Protein AF-A0A518I197-F1 (afdb_monomer_lite)

Structure (mmCIF, N/CA/C/O backbone):
data_AF-A0A518I197-F1
#
_entry.id   AF-A0A518I197-F1
#
loop_
_atom_site.group_PDB
_atom_site.id
_atom_site.type_symbol
_atom_site.label_atom_id
_atom_site.label_alt_id
_atom_site.label_comp_id
_atom_site.label_asym_id
_atom_site.label_entity_id
_atom_site.label_seq_id
_atom_site.pdbx_PDB_ins_code
_atom_site.Cartn_x
_atom_site.Cartn_y
_atom_site.Cartn_z
_atom_site.occupancy
_atom_site.B_iso_or_equiv
_atom_site.auth_seq_id
_atom_site.auth_comp_id
_atom_site.auth_asym_id
_atom_site.auth_atom_id
_atom_site.pdbx_PDB_model_num
ATOM 1 N N . MET A 1 1 ? 0.030 8.960 7.193 1.00 63.09 1 MET A N 1
ATOM 2 C CA . MET A 1 1 ? -0.215 8.408 5.846 1.00 63.09 1 MET A CA 1
ATOM 3 C C . MET A 1 1 ? -1.697 8.226 5.617 1.00 63.09 1 MET A C 1
ATOM 5 O O . MET A 1 1 ? -2.327 7.443 6.322 1.00 63.09 1 MET A O 1
ATOM 9 N N . GLY A 1 2 ? -2.211 8.937 4.614 1.00 80.06 2 GLY A N 1
ATOM 10 C CA . GLY A 1 2 ? -3.612 8.916 4.204 1.00 80.06 2 GLY A CA 1
ATOM 11 C C . GLY A 1 2 ? -3.970 7.773 3.248 1.00 80.06 2 GLY A C 1
ATOM 12 O O . GLY A 1 2 ? -5.101 7.708 2.802 1.00 80.06 2 GLY A O 1
ATOM 13 N N . PHE A 1 3 ? -3.057 6.848 2.930 1.00 87.69 3 PHE A N 1
ATOM 14 C CA . PHE A 1 3 ? -3.270 5.746 1.973 1.00 87.69 3 PHE A CA 1
ATOM 15 C C . PHE A 1 3 ? -2.489 4.475 2.383 1.00 87.69 3 PHE A C 1
ATOM 17 O O . PHE A 1 3 ? -1.607 4.552 3.248 1.00 87.69 3 PHE A O 1
ATOM 24 N N . PRO A 1 4 ? -2.797 3.283 1.821 1.00 87.69 4 PRO A N 1
ATOM 25 C CA . PRO A 1 4 ? -2.080 2.043 2.138 1.00 87.69 4 PRO A CA 1
ATOM 26 C C . PRO A 1 4 ? -0.617 2.079 1.670 1.00 87.69 4 PRO A C 1
ATOM 28 O O . PRO A 1 4 ? -0.325 2.179 0.481 1.00 87.69 4 PRO A O 1
ATOM 31 N N . ALA A 1 5 ? 0.316 1.938 2.611 1.00 89.12 5 ALA A N 1
ATOM 32 C CA . ALA A 1 5 ? 1.747 2.050 2.344 1.00 89.12 5 ALA A CA 1
ATOM 33 C C . ALA A 1 5 ? 2.385 0.705 1.969 1.00 89.12 5 ALA A C 1
ATOM 35 O O . ALA A 1 5 ? 2.688 -0.119 2.835 1.00 89.12 5 ALA A O 1
ATOM 36 N N . PHE A 1 6 ? 2.590 0.484 0.673 1.00 93.81 6 PHE A N 1
ATOM 37 C CA . PHE A 1 6 ? 3.362 -0.647 0.156 1.00 93.81 6 PHE A CA 1
ATOM 38 C C . PHE A 1 6 ? 4.864 -0.339 0.196 1.00 93.81 6 PHE A C 1
ATOM 40 O O . PHE A 1 6 ? 5.279 0.803 0.025 1.00 93.81 6 PHE A O 1
ATOM 47 N N . ASN A 1 7 ? 5.698 -1.366 0.362 1.00 95.00 7 ASN A N 1
ATOM 48 C CA . ASN A 1 7 ? 7.162 -1.260 0.299 1.00 95.00 7 ASN A CA 1
ATOM 49 C C . ASN A 1 7 ? 7.683 -1.163 -1.154 1.00 95.00 7 ASN A C 1
ATOM 51 O O . ASN A 1 7 ? 8.653 -1.826 -1.519 1.00 95.00 7 ASN A O 1
ATOM 55 N N . LEU A 1 8 ? 7.001 -0.377 -1.991 1.00 95.81 8 LEU A N 1
ATOM 56 C CA . LEU A 1 8 ? 7.266 -0.146 -3.413 1.00 95.81 8 LEU A CA 1
ATOM 57 C C . LEU A 1 8 ? 6.937 1.317 -3.735 1.00 95.81 8 LEU A C 1
ATOM 59 O O . LEU A 1 8 ? 6.001 1.885 -3.172 1.00 95.81 8 LEU A O 1
ATOM 63 N N . THR A 1 9 ? 7.691 1.933 -4.641 1.00 94.75 9 THR A N 1
ATOM 64 C CA . THR A 1 9 ? 7.414 3.307 -5.086 1.00 94.75 9 THR A CA 1
ATOM 65 C C . THR A 1 9 ? 6.195 3.356 -6.007 1.00 94.75 9 THR A C 1
ATOM 67 O O . THR A 1 9 ? 5.844 2.358 -6.635 1.00 94.75 9 THR A O 1
ATOM 70 N N . VAL A 1 10 ? 5.583 4.537 -6.161 1.00 94.06 10 VAL A N 1
ATOM 71 C CA . VAL A 1 10 ? 4.470 4.732 -7.111 1.00 94.06 10 VAL A CA 1
ATOM 72 C C . VAL A 1 10 ? 4.847 4.305 -8.537 1.00 94.06 10 VAL A C 1
ATOM 74 O O . VAL A 1 10 ? 4.058 3.651 -9.207 1.00 94.06 10 VAL A O 1
ATOM 77 N N . HIS A 1 11 ? 6.086 4.569 -8.969 1.00 95.62 11 HIS A N 1
ATOM 78 C CA . HIS A 1 11 ? 6.581 4.151 -10.284 1.00 95.62 11 HIS A CA 1
ATOM 79 C C . HIS A 1 11 ? 6.685 2.628 -10.417 1.00 95.62 11 HIS A C 1
ATOM 81 O O . HIS A 1 11 ? 6.287 2.079 -11.438 1.00 95.62 11 HIS A O 1
ATOM 87 N N . GLN A 1 12 ? 7.171 1.937 -9.381 1.00 96.81 12 GLN A N 1
ATOM 88 C CA . GLN A 1 12 ? 7.220 0.472 -9.373 1.00 96.81 12 GLN A CA 1
ATOM 89 C C . GLN A 1 12 ? 5.811 -0.133 -9.391 1.00 96.81 12 GLN A C 1
ATOM 91 O O . GLN A 1 12 ? 5.558 -1.102 -10.096 1.00 96.81 12 GLN A O 1
ATOM 96 N N . LEU A 1 13 ? 4.877 0.438 -8.630 1.00 96.50 13 LEU A N 1
ATOM 97 C CA . LEU A 1 13 ? 3.496 -0.041 -8.582 1.00 96.50 13 LEU A CA 1
ATOM 98 C C . LEU A 1 13 ? 2.737 0.194 -9.897 1.00 96.50 13 LEU A C 1
ATOM 100 O O . LEU A 1 13 ? 1.891 -0.629 -10.256 1.00 96.50 13 LEU A O 1
ATOM 104 N N . ALA A 1 14 ? 3.044 1.289 -10.599 1.00 96.56 14 ALA A N 1
ATOM 105 C CA . ALA A 1 14 ? 2.460 1.631 -11.893 1.00 96.56 14 ALA A CA 1
ATOM 106 C C . ALA A 1 14 ? 2.985 0.746 -13.038 1.00 96.56 14 ALA A C 1
ATOM 108 O O . ALA A 1 14 ? 2.230 0.443 -13.959 1.00 96.56 14 ALA A O 1
ATOM 109 N N . ASP A 1 15 ? 4.241 0.294 -12.967 1.00 96.75 15 ASP A N 1
ATOM 110 C CA . ASP A 1 15 ? 4.847 -0.607 -13.952 1.00 96.75 15 ASP A CA 1
ATOM 111 C C . ASP A 1 15 ? 5.551 -1.790 -13.274 1.00 96.75 15 ASP A C 1
ATOM 113 O O . ASP A 1 15 ? 6.775 -1.861 -13.139 1.00 96.75 15 ASP A O 1
ATOM 117 N N . VAL A 1 16 ? 4.742 -2.761 -12.848 1.00 95.75 16 VAL A N 1
ATOM 118 C CA . VAL A 1 16 ? 5.243 -3.961 -12.166 1.00 95.75 16 VAL A CA 1
ATOM 119 C C . VAL A 1 16 ? 6.079 -4.871 -13.066 1.00 95.75 16 VAL A C 1
ATOM 121 O O . VAL A 1 16 ? 6.821 -5.707 -12.556 1.00 95.75 16 VAL A O 1
ATOM 124 N N . GLN A 1 17 ? 5.953 -4.742 -14.390 1.00 94.88 17 GLN A N 1
ATOM 125 C CA . GLN A 1 17 ? 6.676 -5.578 -15.350 1.00 94.88 17 GLN A CA 1
ATOM 126 C C . GLN A 1 17 ? 8.134 -5.134 -15.493 1.00 94.88 17 GLN A C 1
ATOM 128 O O . GLN A 1 17 ? 8.999 -5.968 -15.750 1.00 94.88 17 GLN A O 1
ATOM 133 N N . ALA A 1 18 ? 8.414 -3.848 -15.271 1.00 95.94 18 ALA A N 1
ATOM 134 C CA . ALA A 1 18 ? 9.765 -3.297 -15.270 1.00 95.94 18 ALA A CA 1
ATOM 135 C C . ALA A 1 18 ? 10.556 -3.576 -13.976 1.00 95.94 18 ALA A C 1
ATOM 137 O O . ALA A 1 18 ? 11.737 -3.232 -13.887 1.00 95.94 18 ALA A O 1
ATOM 138 N N . ILE A 1 19 ? 9.937 -4.183 -12.958 1.00 96.38 19 ILE A N 1
ATOM 139 C CA . ILE A 1 19 ? 10.603 -4.451 -11.682 1.00 96.38 19 ILE A CA 1
ATOM 140 C C . ILE A 1 19 ? 11.579 -5.627 -11.815 1.00 96.38 19 ILE A C 1
ATOM 142 O O . ILE A 1 19 ? 11.180 -6.760 -12.088 1.00 96.38 19 ILE A O 1
ATOM 146 N N . ASP A 1 20 ? 12.846 -5.397 -11.463 1.00 96.94 20 ASP A N 1
ATOM 147 C CA . ASP A 1 20 ? 13.773 -6.483 -11.138 1.00 96.94 20 ASP A CA 1
ATOM 148 C C . ASP A 1 20 ? 13.419 -7.092 -9.771 1.00 96.94 20 ASP A C 1
ATOM 150 O O . ASP A 1 20 ? 13.858 -6.629 -8.714 1.00 96.94 20 ASP A O 1
ATOM 154 N N . VAL A 1 21 ? 12.611 -8.153 -9.791 1.00 95.69 21 VAL A N 1
ATOM 155 C CA . VAL A 1 21 ? 12.135 -8.846 -8.584 1.00 95.69 21 VAL A CA 1
ATOM 156 C C . VAL A 1 21 ? 13.285 -9.425 -7.752 1.00 95.69 21 VAL A C 1
ATOM 158 O O . VAL A 1 21 ? 13.147 -9.538 -6.533 1.00 95.69 21 VAL A O 1
ATOM 161 N N . ALA A 1 22 ? 14.421 -9.775 -8.366 1.00 95.75 22 ALA A N 1
ATOM 162 C CA . ALA A 1 22 ? 15.562 -10.336 -7.643 1.00 95.75 22 ALA A C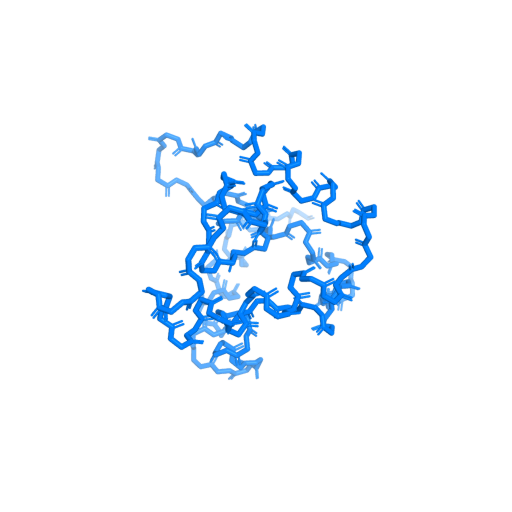A 1
ATOM 163 C C . ALA A 1 22 ? 16.251 -9.292 -6.752 1.00 95.75 22 ALA A C 1
ATOM 165 O O . ALA A 1 22 ? 16.789 -9.645 -5.702 1.00 95.75 22 ALA A O 1
ATOM 166 N N . SER A 1 23 ? 16.176 -8.013 -7.130 1.00 96.06 23 SER A N 1
ATOM 167 C CA . SER A 1 23 ? 16.707 -6.894 -6.342 1.00 96.06 23 SER A CA 1
ATOM 168 C C . SER A 1 23 ? 15.846 -6.528 -5.126 1.00 96.06 23 SER A C 1
ATOM 170 O O . SER A 1 23 ? 16.307 -5.838 -4.214 1.00 96.06 23 SER A O 1
ATOM 172 N N . LEU A 1 24 ? 14.589 -6.983 -5.084 1.00 97.06 24 LEU A N 1
ATOM 173 C CA . LEU A 1 24 ? 13.647 -6.591 -4.044 1.00 97.06 24 LEU A CA 1
ATOM 174 C C . LEU A 1 24 ? 13.924 -7.285 -2.701 1.00 97.06 24 LEU A C 1
ATOM 176 O O . LEU A 1 24 ? 14.117 -8.505 -2.602 1.00 97.06 24 LEU A O 1
ATOM 180 N N . SER A 1 25 ? 13.788 -6.513 -1.620 1.00 97.31 25 SER A N 1
ATOM 181 C CA . SER A 1 25 ? 13.739 -7.054 -0.260 1.00 97.31 25 SER A CA 1
ATOM 182 C C . SER A 1 25 ? 12.589 -8.060 -0.102 1.00 97.31 25 SER A C 1
ATOM 184 O O . SER A 1 25 ? 11.627 -8.081 -0.873 1.00 97.31 25 SER A O 1
ATOM 186 N N . GLN A 1 26 ? 12.659 -8.915 0.920 1.00 96.50 26 GLN A N 1
ATOM 187 C CA . GLN A 1 26 ? 11.594 -9.891 1.178 1.00 96.50 26 GLN A CA 1
ATOM 188 C C . GLN A 1 26 ? 10.233 -9.217 1.418 1.00 96.50 26 GLN A C 1
ATOM 190 O O . GLN A 1 26 ? 9.215 -9.693 0.915 1.00 96.50 26 GLN A O 1
ATOM 195 N N . VAL A 1 27 ? 10.216 -8.094 2.143 1.00 96.00 27 VAL A N 1
ATOM 196 C CA . VAL A 1 27 ? 8.985 -7.341 2.429 1.00 96.00 27 VAL A CA 1
ATOM 197 C C . VAL A 1 27 ? 8.405 -6.699 1.166 1.00 96.00 27 VAL A C 1
ATOM 199 O O . VAL A 1 27 ? 7.203 -6.808 0.933 1.00 96.00 27 VAL A O 1
ATOM 202 N N . ALA A 1 28 ? 9.254 -6.140 0.295 1.00 97.06 28 ALA A N 1
ATOM 203 C CA . ALA A 1 28 ? 8.832 -5.569 -0.983 1.00 97.06 28 ALA A CA 1
ATOM 204 C C . ALA A 1 28 ? 8.289 -6.641 -1.940 1.00 97.06 28 ALA A C 1
ATOM 206 O O . ALA A 1 28 ? 7.265 -6.431 -2.582 1.00 97.06 28 ALA A O 1
ATOM 207 N N . ARG A 1 29 ? 8.903 -7.834 -1.983 1.00 97.75 29 ARG A N 1
ATOM 208 C CA . ARG A 1 29 ? 8.381 -8.974 -2.762 1.00 97.75 29 ARG A CA 1
ATOM 209 C C . ARG A 1 29 ? 7.013 -9.437 -2.270 1.00 97.75 29 ARG A C 1
ATOM 211 O O . ARG A 1 29 ? 6.140 -9.742 -3.080 1.00 97.75 29 ARG A O 1
ATOM 218 N N . ALA A 1 30 ? 6.813 -9.483 -0.954 1.00 96.56 30 ALA A N 1
ATOM 219 C CA . ALA A 1 30 ? 5.523 -9.848 -0.377 1.00 96.56 30 ALA A CA 1
ATOM 220 C C . ALA A 1 30 ? 4.434 -8.818 -0.730 1.00 96.56 30 ALA A C 1
ATOM 222 O O . ALA A 1 30 ? 3.301 -9.196 -1.035 1.00 96.56 30 ALA A O 1
ATOM 223 N N . ASP A 1 31 ? 4.779 -7.530 -0.722 1.00 97.44 31 ASP A N 1
ATOM 224 C CA . ASP A 1 31 ? 3.886 -6.454 -1.156 1.00 97.44 31 ASP A CA 1
ATOM 225 C C . ASP A 1 31 ? 3.586 -6.506 -2.651 1.00 97.44 31 ASP A C 1
ATOM 227 O O . ASP A 1 31 ? 2.418 -6.405 -3.024 1.00 97.4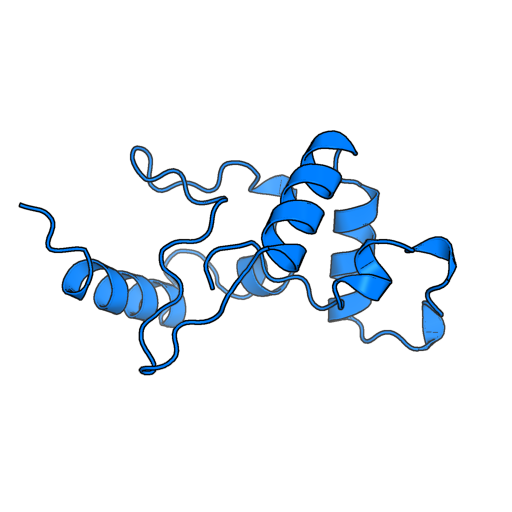4 31 ASP A O 1
ATOM 231 N N . LEU A 1 32 ? 4.589 -6.776 -3.489 1.00 97.81 32 LEU A N 1
ATOM 232 C CA . LEU A 1 32 ? 4.403 -6.961 -4.927 1.00 97.81 32 LEU A CA 1
ATOM 233 C C . LEU A 1 32 ? 3.409 -8.090 -5.220 1.00 97.81 32 LEU A C 1
ATOM 235 O O . LEU A 1 32 ? 2.477 -7.909 -6.000 1.00 97.81 32 LEU A O 1
ATOM 239 N N . ALA A 1 33 ? 3.555 -9.240 -4.557 1.00 96.94 33 ALA A N 1
ATOM 240 C CA . ALA A 1 33 ? 2.647 -10.370 -4.744 1.00 96.94 33 ALA A CA 1
ATOM 241 C C . ALA A 1 33 ? 1.189 -10.008 -4.403 1.00 96.94 33 ALA A C 1
ATOM 243 O O . ALA A 1 33 ? 0.263 -10.380 -5.125 1.00 96.94 33 ALA A O 1
ATOM 244 N N . ARG A 1 34 ? 0.972 -9.244 -3.326 1.00 96.19 34 ARG A N 1
ATOM 245 C CA . ARG A 1 34 ? -0.368 -8.777 -2.931 1.00 96.19 34 ARG A CA 1
ATOM 246 C C . ARG A 1 34 ? -0.927 -7.726 -3.876 1.00 96.19 34 ARG A C 1
ATOM 248 O O . ARG A 1 34 ? -2.122 -7.761 -4.156 1.00 96.19 34 ARG A O 1
ATOM 255 N N . TRP A 1 35 ? -0.078 -6.823 -4.356 1.00 97.25 35 TRP A N 1
ATOM 256 C CA . TRP A 1 35 ? -0.443 -5.817 -5.345 1.00 97.25 35 TRP A CA 1
ATOM 257 C C . TRP A 1 35 ? -0.920 -6.473 -6.644 1.00 97.25 35 TRP A C 1
ATOM 259 O O . TRP A 1 35 ? -2.009 -6.178 -7.133 1.00 97.25 35 TRP A O 1
ATOM 269 N N . VAL A 1 36 ? -0.168 -7.449 -7.158 1.00 96.56 36 VAL A N 1
ATOM 270 C CA . VAL A 1 36 ? -0.539 -8.202 -8.367 1.00 96.56 36 VAL A CA 1
ATOM 271 C C . VAL A 1 36 ? -1.853 -8.971 -8.176 1.00 96.56 36 VAL A C 1
ATOM 273 O O . VAL A 1 36 ? -2.691 -8.978 -9.076 1.00 96.56 36 VAL A O 1
ATOM 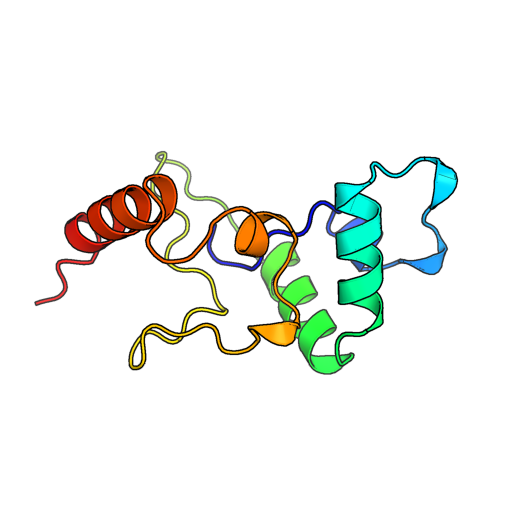276 N N . ALA A 1 37 ? -2.077 -9.558 -6.997 1.00 96.62 37 ALA A N 1
ATOM 277 C CA . ALA A 1 37 ? -3.312 -10.280 -6.675 1.00 96.62 37 ALA A CA 1
ATOM 278 C C . ALA A 1 37 ? -4.541 -9.374 -6.438 1.00 96.62 37 ALA A C 1
ATOM 280 O O . ALA A 1 37 ? -5.660 -9.871 -6.305 1.00 96.62 37 ALA A O 1
ATOM 281 N N . MET A 1 38 ? -4.353 -8.058 -6.331 1.00 96.44 38 MET A N 1
ATOM 282 C CA . MET A 1 38 ? -5.427 -7.092 -6.108 1.00 96.44 38 MET A CA 1
ATOM 283 C C . MET A 1 38 ? -6.256 -6.867 -7.388 1.00 96.44 38 MET A C 1
ATOM 285 O O . MET A 1 38 ? -5.701 -6.924 -8.486 1.00 96.44 38 MET A O 1
ATOM 289 N N . PRO A 1 39 ? -7.568 -6.582 -7.302 1.00 97.19 39 PRO A N 1
ATOM 290 C CA . PRO A 1 39 ? -8.343 -6.153 -8.466 1.00 97.19 39 PRO A CA 1
ATOM 291 C C . PRO A 1 39 ? -7.763 -4.881 -9.099 1.00 97.19 39 PRO A C 1
ATOM 293 O O . PRO A 1 39 ? -7.353 -3.972 -8.378 1.00 97.19 39 PRO A O 1
ATOM 296 N N . SER A 1 40 ? -7.762 -4.790 -10.435 1.00 96.19 40 SER A N 1
ATOM 297 C CA . SER A 1 40 ? -7.217 -3.615 -11.128 1.00 96.19 40 SER A CA 1
ATOM 298 C C . SER A 1 40 ? -7.890 -2.294 -10.743 1.00 96.19 40 SER A C 1
ATOM 300 O O . SER A 1 40 ? -7.134 -1.371 -10.470 1.00 96.19 40 SER A O 1
ATOM 302 N N . PRO A 1 41 ? -9.230 -2.189 -10.577 1.00 96.56 41 PRO A N 1
ATOM 303 C CA . PRO A 1 41 ? -9.837 -0.905 -10.217 1.00 96.56 41 PRO A CA 1
ATOM 304 C C . PRO A 1 41 ? -9.330 -0.381 -8.870 1.00 96.56 41 PRO A C 1
ATOM 306 O O . PRO A 1 41 ? -9.068 0.804 -8.714 1.00 96.56 41 PRO A O 1
ATOM 309 N N . LEU A 1 42 ? -9.103 -1.287 -7.914 1.00 95.69 42 LEU A N 1
ATOM 310 C CA . LEU A 1 42 ? -8.574 -0.922 -6.605 1.00 95.69 42 LEU A CA 1
ATOM 311 C C . LEU A 1 42 ? -7.106 -0.474 -6.686 1.00 95.69 42 LEU A C 1
ATOM 313 O O . LEU A 1 42 ? -6.706 0.435 -5.965 1.00 95.69 42 LEU A O 1
ATOM 317 N N . ARG A 1 43 ? -6.296 -1.078 -7.565 1.00 96.94 43 ARG A N 1
ATOM 318 C CA . ARG A 1 43 ? -4.932 -0.586 -7.816 1.00 96.94 43 ARG A CA 1
ATOM 319 C C . ARG A 1 43 ? -4.942 0.813 -8.417 1.00 96.94 43 ARG A C 1
ATOM 321 O O . ARG A 1 43 ? -4.160 1.648 -7.974 1.00 96.94 43 ARG A O 1
ATOM 328 N N . ASP A 1 44 ? -5.816 1.053 -9.389 1.00 96.81 44 ASP A N 1
ATOM 329 C CA . ASP A 1 44 ? -5.913 2.332 -10.094 1.00 96.81 44 ASP A CA 1
ATOM 330 C C . ASP A 1 44 ? -6.294 3.461 -9.123 1.00 96.81 44 ASP A C 1
ATOM 332 O O . ASP A 1 44 ? -5.640 4.503 -9.100 1.00 96.81 44 ASP A O 1
ATOM 336 N N . GLU A 1 45 ? -7.266 3.215 -8.238 1.00 95.25 45 GLU A N 1
ATOM 337 C CA . GLU A 1 45 ? -7.651 4.148 -7.170 1.00 95.25 45 GLU A CA 1
ATOM 338 C C . GLU A 1 45 ? -6.478 4.491 -6.238 1.00 95.25 45 GLU A C 1
ATOM 340 O O . GLU A 1 45 ? -6.275 5.652 -5.884 1.00 95.25 45 GLU A O 1
ATOM 345 N N . ILE A 1 46 ? -5.675 3.499 -5.841 1.00 94.88 46 ILE A N 1
ATOM 346 C CA . ILE A 1 46 ? -4.518 3.726 -4.961 1.0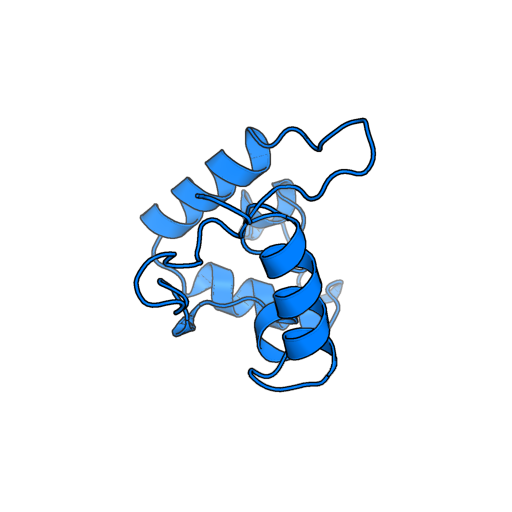0 94.88 46 ILE A CA 1
ATOM 347 C C . ILE A 1 46 ? -3.420 4.495 -5.694 1.00 94.88 46 ILE A C 1
ATOM 349 O O . ILE A 1 46 ? -2.836 5.409 -5.119 1.00 94.88 46 ILE A O 1
ATOM 353 N N . LEU A 1 47 ? -3.135 4.150 -6.952 1.00 96.12 47 LEU A N 1
ATOM 354 C CA . LEU A 1 47 ? -2.149 4.865 -7.766 1.00 96.12 47 LEU A CA 1
ATOM 355 C C . LEU A 1 47 ? -2.533 6.333 -7.937 1.00 96.12 47 LEU A C 1
ATOM 357 O O . LEU A 1 47 ? -1.671 7.206 -7.810 1.00 96.12 47 LEU A O 1
ATOM 361 N N . GLN A 1 48 ? -3.818 6.606 -8.165 1.00 94.25 48 GLN A N 1
ATOM 362 C CA . GLN A 1 48 ? -4.338 7.964 -8.212 1.00 94.25 48 GLN A CA 1
ATOM 363 C C . GLN A 1 48 ? -4.107 8.682 -6.876 1.00 94.25 48 GLN A C 1
ATOM 365 O O . GLN A 1 48 ? -3.468 9.731 -6.857 1.00 94.25 48 GLN A O 1
ATOM 370 N N . GLN A 1 49 ? -4.520 8.079 -5.756 1.00 91.88 49 GLN A N 1
ATOM 371 C CA . GLN A 1 49 ? -4.321 8.648 -4.416 1.00 91.88 49 GLN A CA 1
ATOM 372 C C . GLN A 1 49 ? -2.847 8.944 -4.116 1.00 91.88 49 GLN A C 1
ATOM 374 O O . GLN A 1 49 ? -2.533 10.010 -3.601 1.00 91.88 49 GLN A O 1
ATOM 379 N N . MET A 1 50 ? -1.937 8.023 -4.444 1.00 92.00 50 MET A N 1
ATOM 380 C CA . MET A 1 50 ? -0.496 8.194 -4.225 1.00 92.00 50 MET A CA 1
ATOM 381 C C . MET A 1 50 ? 0.096 9.315 -5.083 1.00 92.00 50 MET A C 1
ATOM 383 O O . MET A 1 50 ? 1.009 10.003 -4.634 1.00 92.00 50 MET A O 1
ATOM 387 N N . THR A 1 51 ? -0.402 9.487 -6.308 1.00 92.56 51 THR A N 1
ATOM 388 C CA . THR A 1 51 ? 0.081 10.510 -7.248 1.00 92.56 51 THR A CA 1
ATOM 389 C C . THR A 1 51 ? -0.428 11.901 -6.878 1.00 92.56 51 THR A C 1
ATOM 391 O O . THR A 1 51 ? 0.304 12.879 -6.997 1.00 92.56 51 THR A O 1
ATOM 394 N N . GLU A 1 52 ? -1.675 11.992 -6.419 1.00 90.94 52 GLU A N 1
ATOM 395 C CA . GLU A 1 52 ? -2.325 13.247 -6.025 1.00 90.94 52 GLU A CA 1
ATOM 396 C C . GLU A 1 52 ? -1.999 13.661 -4.582 1.00 90.94 52 GLU A C 1
ATOM 398 O O . GLU A 1 52 ? -2.324 14.773 -4.163 1.00 90.94 52 GLU A O 1
ATOM 403 N N . HIS A 1 53 ? -1.364 12.782 -3.804 1.00 88.19 53 HIS A N 1
ATOM 404 C CA . HIS A 1 53 ? -1.066 13.044 -2.406 1.00 88.19 53 HIS A CA 1
ATOM 405 C C . HIS A 1 53 ? -0.080 14.205 -2.230 1.00 88.19 53 HIS A C 1
ATOM 407 O O . HIS A 1 53 ? 1.035 14.202 -2.752 1.00 88.19 53 HIS A O 1
ATOM 413 N N . VAL A 1 54 ? -0.476 15.159 -1.388 1.00 85.81 54 VAL A N 1
ATOM 414 C CA . VAL A 1 54 ? 0.371 16.248 -0.903 1.00 85.81 54 VAL A CA 1
ATOM 415 C C . VAL A 1 54 ? 0.574 16.053 0.594 1.00 85.81 54 VAL A C 1
ATOM 417 O O . VAL A 1 54 ? -0.390 16.092 1.360 1.00 85.81 54 VAL A O 1
ATOM 420 N N . ALA A 1 55 ? 1.824 15.839 1.003 1.00 81.81 55 ALA A N 1
ATOM 421 C CA . ALA A 1 55 ? 2.171 15.696 2.412 1.00 81.81 55 ALA A CA 1
ATOM 422 C C . ALA A 1 55 ? 1.952 17.029 3.167 1.00 81.81 55 ALA A C 1
ATOM 424 O O . ALA A 1 55 ? 2.310 18.088 2.635 1.00 81.81 55 ALA A O 1
ATOM 425 N N . PRO A 1 56 ? 1.408 17.012 4.398 1.00 81.56 56 PRO A N 1
ATOM 426 C CA . PRO A 1 56 ? 1.303 18.188 5.252 1.00 81.56 56 PRO A CA 1
ATOM 427 C C . PRO A 1 56 ? 2.673 18.821 5.519 1.00 81.56 56 PRO A C 1
ATOM 429 O O . PRO A 1 56 ? 3.665 18.137 5.769 1.00 81.56 56 PRO A O 1
ATOM 432 N N . THR A 1 57 ? 2.735 20.150 5.481 1.00 80.25 57 THR A N 1
ATOM 433 C CA . THR A 1 57 ? 3.990 20.913 5.588 1.00 80.25 57 THR A CA 1
ATOM 434 C C . THR A 1 57 ? 4.418 21.229 7.024 1.00 80.25 57 THR A C 1
ATOM 436 O O . THR A 1 57 ? 5.541 21.673 7.241 1.00 80.25 57 THR A O 1
ATOM 439 N N . ASP A 1 58 ? 3.540 21.032 8.005 1.00 80.56 58 ASP A N 1
ATOM 440 C CA . ASP A 1 58 ? 3.696 21.434 9.412 1.00 80.56 58 ASP A CA 1
ATOM 441 C C . ASP A 1 58 ? 3.955 20.253 10.366 1.00 80.56 58 ASP A C 1
ATOM 443 O O . ASP A 1 58 ? 3.891 20.401 11.585 1.00 80.56 58 ASP A O 1
ATOM 447 N N . GLY A 1 59 ? 4.262 19.072 9.821 1.00 69.12 59 GLY A N 1
ATOM 448 C CA . GLY A 1 59 ? 4.438 17.853 10.610 1.00 69.12 59 GLY A CA 1
ATOM 449 C C . GLY A 1 59 ? 3.125 17.253 11.118 1.00 69.12 59 GLY A C 1
ATOM 450 O O . GLY A 1 59 ? 3.168 16.300 11.900 1.00 69.12 59 GLY A O 1
ATOM 451 N N . ALA A 1 60 ? 1.970 17.770 10.678 1.00 74.81 60 ALA A N 1
ATOM 452 C CA . ALA A 1 60 ? 0.687 17.132 10.922 1.00 74.81 60 ALA A CA 1
ATOM 453 C C . ALA A 1 60 ? 0.618 15.744 10.266 1.00 74.81 60 ALA A C 1
ATOM 455 O O . ALA A 1 60 ? 1.283 15.443 9.272 1.00 74.81 60 ALA A O 1
ATOM 456 N N . LEU A 1 61 ? -0.220 14.878 10.836 1.00 71.62 61 LEU A N 1
ATOM 457 C CA . LEU A 1 61 ? -0.502 13.565 10.267 1.00 71.62 61 LEU A CA 1
ATOM 458 C C . LEU A 1 61 ? -1.300 13.722 8.963 1.00 71.62 61 LEU A C 1
ATOM 460 O O . LEU A 1 61 ? -2.236 14.514 8.916 1.00 71.62 61 LEU A O 1
ATOM 464 N N . ASP A 1 62 ? -1.015 12.897 7.948 1.00 75.19 62 ASP A N 1
ATOM 465 C CA . ASP A 1 62 ? -1.744 12.869 6.654 1.00 75.19 62 ASP A CA 1
ATOM 466 C C . ASP A 1 62 ? -3.239 12.470 6.746 1.00 75.19 62 ASP A C 1
ATOM 468 O O . ASP A 1 62 ? -3.852 12.106 5.742 1.00 75.19 62 ASP A O 1
ATOM 472 N N . GLY A 1 63 ? -3.821 12.447 7.945 1.00 76.88 63 GLY A N 1
ATOM 473 C CA . GLY A 1 63 ? -5.151 11.908 8.196 1.00 76.88 63 GLY A CA 1
ATOM 474 C C . GLY A 1 63 ? -5.217 10.373 8.144 1.00 76.88 63 GLY A C 1
ATOM 475 O O . GLY A 1 63 ? -4.215 9.691 7.889 1.00 76.88 63 GLY A O 1
ATOM 476 N N . PRO A 1 64 ? -6.405 9.805 8.431 1.00 81.12 64 PRO A N 1
ATOM 477 C CA . PRO A 1 64 ? -6.610 8.364 8.433 1.00 81.12 64 PRO A CA 1
ATOM 478 C C . PRO A 1 64 ? -6.362 7.767 7.045 1.00 81.12 64 PRO A C 1
ATOM 480 O O . PRO A 1 64 ? -6.635 8.384 6.019 1.00 81.12 64 PRO A O 1
ATOM 483 N N . CYS A 1 65 ? -5.893 6.521 7.017 1.00 86.56 65 CYS A N 1
ATOM 484 C CA . CYS A 1 65 ? -5.734 5.768 5.777 1.00 86.56 65 CYS A CA 1
ATOM 485 C C . CYS A 1 65 ? -7.066 5.666 5.012 1.00 86.56 65 CYS A C 1
ATOM 487 O O . CYS A 1 65 ? -8.085 5.327 5.612 1.00 86.56 65 CYS A O 1
ATOM 489 N N . THR A 1 66 ? -7.050 5.849 3.690 1.00 90.44 66 THR A N 1
ATOM 490 C CA . THR A 1 66 ? -8.223 5.718 2.801 1.00 90.44 66 THR A CA 1
ATOM 491 C C . THR A 1 66 ? -8.909 4.353 2.874 1.00 90.44 66 THR A C 1
ATOM 493 O O . THR A 1 66 ? -10.090 4.225 2.560 1.00 90.44 66 THR A O 1
ATOM 496 N N . TRP A 1 67 ? -8.192 3.316 3.311 1.00 90.38 67 TRP A N 1
ATOM 497 C CA . TRP A 1 67 ? -8.745 1.978 3.520 1.00 90.38 67 TRP A CA 1
ATOM 498 C C . TRP A 1 67 ? -9.419 1.782 4.884 1.00 90.38 67 TRP A C 1
ATOM 500 O O . TRP A 1 67 ? -10.017 0.724 5.104 1.00 90.38 67 TRP A O 1
ATOM 510 N N . LEU A 1 68 ? -9.297 2.732 5.815 1.00 85.94 68 LEU A N 1
ATOM 511 C CA . LEU A 1 68 ? -9.984 2.687 7.101 1.00 85.94 68 LEU A CA 1
ATOM 512 C C . LEU A 1 68 ? -11.448 3.073 6.907 1.00 85.94 68 LEU A C 1
ATOM 514 O O . LEU A 1 68 ? -11.772 4.183 6.496 1.00 85.94 68 LEU A O 1
ATOM 518 N N . ASP A 1 69 ? -12.342 2.169 7.276 1.00 86.69 69 ASP A N 1
ATOM 519 C CA . ASP A 1 69 ? -13.741 2.500 7.435 1.00 86.69 69 ASP A CA 1
ATOM 520 C C . ASP A 1 69 ? -13.949 3.231 8.769 1.00 86.69 69 ASP A C 1
ATOM 522 O O . ASP A 1 69 ? -13.739 2.660 9.841 1.00 86.69 69 ASP A O 1
ATOM 526 N N . LEU A 1 70 ? -14.316 4.512 8.719 1.00 82.69 70 LEU A N 1
ATOM 527 C CA . LEU A 1 70 ? -14.434 5.340 9.923 1.00 82.69 70 LEU A CA 1
ATOM 528 C C . LEU A 1 70 ? -15.659 5.010 10.782 1.00 82.69 70 LEU A C 1
ATOM 530 O O . LEU A 1 70 ? -15.648 5.367 11.959 1.00 82.69 70 LEU A O 1
ATOM 534 N N . GLU A 1 71 ? -16.666 4.329 10.241 1.00 85.19 71 GLU A N 1
ATOM 535 C CA . GLU A 1 71 ? -17.856 3.915 10.988 1.00 85.19 71 GLU A CA 1
ATOM 536 C C . GLU A 1 71 ? -17.579 2.609 11.734 1.00 85.19 71 GLU A C 1
ATOM 538 O O . GLU A 1 71 ? -17.657 2.540 12.959 1.00 85.19 71 GLU A O 1
ATOM 543 N N . THR A 1 72 ? -17.159 1.582 11.000 1.00 84.56 72 THR A N 1
ATOM 544 C CA . THR A 1 72 ? -16.941 0.237 11.551 1.00 84.56 72 THR A CA 1
ATOM 545 C C . THR A 1 72 ? -15.568 0.059 12.198 1.00 84.56 72 THR A C 1
ATOM 547 O O . THR A 1 72 ? -15.328 -0.945 12.872 1.00 84.56 72 THR A O 1
ATOM 550 N N . LYS A 1 73 ? -14.652 1.014 11.978 1.00 80.62 73 LYS A N 1
ATOM 551 C CA . LYS A 1 73 ? -13.239 0.983 12.394 1.00 80.62 73 LYS A CA 1
ATOM 552 C C . LYS A 1 73 ? -12.472 -0.233 11.864 1.00 80.62 73 LYS A C 1
ATOM 554 O O . LYS A 1 73 ? -11.494 -0.671 12.470 1.00 80.62 73 LYS A O 1
ATOM 559 N N . GLN A 1 74 ? -12.901 -0.780 10.728 1.00 82.56 74 GLN A N 1
ATOM 560 C CA . GLN A 1 74 ? -12.276 -1.928 10.070 1.00 82.56 74 GLN A CA 1
ATOM 561 C C . GLN A 1 74 ? -11.639 -1.530 8.737 1.00 82.56 74 GLN A C 1
ATOM 563 O O . GLN A 1 74 ? -11.965 -0.508 8.141 1.00 82.56 74 GLN A O 1
ATOM 568 N N . CYS A 1 75 ? -10.694 -2.337 8.256 1.00 87.00 75 CYS A N 1
ATOM 569 C CA . CYS A 1 75 ? -10.076 -2.108 6.952 1.00 87.00 75 CYS A CA 1
ATOM 570 C C . CYS A 1 75 ? -10.969 -2.659 5.832 1.00 87.00 75 CYS A C 1
ATOM 572 O O . CYS A 1 75 ? -11.248 -3.859 5.809 1.00 87.00 75 CYS A O 1
ATOM 574 N N . ARG A 1 76 ? -11.334 -1.811 4.863 1.00 91.50 76 ARG A N 1
ATOM 575 C CA . ARG A 1 76 ? -12.183 -2.169 3.709 1.00 91.50 76 ARG A CA 1
ATOM 576 C C . ARG A 1 76 ? -11.559 -3.225 2.797 1.00 91.50 76 ARG A C 1
ATOM 578 O O . ARG A 1 76 ? -12.263 -4.049 2.226 1.00 91.50 76 ARG A O 1
ATOM 585 N N . HIS A 1 77 ? -10.230 -3.251 2.710 1.00 92.81 77 HIS A N 1
ATOM 586 C CA . HIS A 1 77 ? -9.479 -4.173 1.851 1.00 92.81 77 HIS A CA 1
ATOM 587 C C . HIS A 1 77 ? -8.502 -5.029 2.660 1.00 92.81 77 HIS A C 1
ATOM 589 O O . HIS A 1 77 ? -7.360 -5.267 2.260 1.00 92.81 77 HIS A O 1
ATOM 595 N N . HIS A 1 78 ? -8.958 -5.519 3.818 1.00 89.62 78 HIS A N 1
ATOM 596 C CA . HIS A 1 78 ? -8.128 -6.236 4.786 1.00 89.62 78 HIS A CA 1
ATOM 597 C C . HIS A 1 78 ? -7.293 -7.362 4.155 1.00 89.62 78 HIS A C 1
ATOM 599 O O . HIS A 1 78 ? -6.119 -7.514 4.492 1.00 89.62 78 HIS A O 1
ATOM 605 N N . GLN A 1 79 ? -7.847 -8.126 3.209 1.00 91.75 79 GLN A N 1
ATOM 606 C CA . GLN A 1 79 ? -7.140 -9.227 2.543 1.00 91.75 79 GLN A CA 1
ATOM 607 C C . GLN A 1 79 ? -5.918 -8.776 1.723 1.00 91.75 79 GLN A C 1
ATOM 609 O O . GLN A 1 79 ? -4.931 -9.509 1.649 1.00 91.75 79 GLN A O 1
ATOM 614 N N . HIS A 1 80 ? -5.935 -7.550 1.194 1.00 94.06 80 HIS A N 1
ATOM 615 C CA . HIS A 1 80 ? -4.880 -6.984 0.348 1.00 94.06 80 HIS A CA 1
ATOM 616 C C . HIS A 1 80 ? -3.902 -6.084 1.110 1.00 94.06 80 HIS A C 1
ATOM 618 O O . HIS A 1 80 ? -3.010 -5.498 0.505 1.00 94.06 80 HIS A O 1
ATOM 624 N N . ARG A 1 81 ? -4.044 -5.985 2.439 1.00 92.12 81 ARG A N 1
ATOM 625 C CA . ARG A 1 81 ? -3.230 -5.089 3.271 1.00 92.12 81 ARG A CA 1
ATOM 626 C C . ARG A 1 81 ? -1.721 -5.295 3.064 1.00 92.12 81 ARG A C 1
ATOM 628 O O . ARG A 1 81 ? -1.294 -6.462 3.007 1.00 92.12 81 ARG A O 1
ATOM 635 N N . PRO A 1 82 ? -0.942 -4.199 2.965 1.00 93.44 82 PRO A N 1
ATOM 636 C CA . PRO A 1 82 ? 0.502 -4.257 2.774 1.00 93.44 82 PRO A CA 1
ATOM 637 C C . PRO A 1 82 ? 1.201 -4.849 3.998 1.00 93.44 82 PRO A C 1
ATOM 639 O O . PRO A 1 82 ? 0.580 -5.057 5.045 1.00 93.44 82 PRO A O 1
ATOM 642 N N . GLN A 1 83 ? 2.498 -5.123 3.869 1.00 92.56 83 GLN A N 1
ATOM 643 C CA . GLN A 1 83 ? 3.288 -5.785 4.901 1.00 92.56 83 GLN A CA 1
ATOM 644 C C . GLN A 1 83 ? 3.271 -4.985 6.201 1.00 92.56 83 GLN A C 1
ATOM 646 O O . GLN A 1 83 ? 2.983 -5.556 7.246 1.00 92.56 83 GLN A O 1
ATOM 651 N N . VAL A 1 84 ? 3.411 -3.657 6.122 1.00 86.56 84 VAL A N 1
ATOM 652 C CA . VAL A 1 84 ? 3.341 -2.782 7.301 1.00 86.56 84 VAL A CA 1
ATOM 653 C C . VAL A 1 84 ? 2.034 -2.982 8.079 1.00 86.56 84 VAL A C 1
ATOM 655 O O . VAL A 1 84 ? 2.051 -3.171 9.286 1.00 86.56 84 VAL A O 1
ATOM 658 N N . CYS A 1 85 ? 0.883 -3.094 7.415 1.00 84.50 85 CYS A N 1
ATOM 659 C CA . CYS A 1 85 ? -0.396 -3.338 8.093 1.00 84.50 85 CYS A CA 1
ATOM 660 C C . CYS A 1 85 ? -0.552 -4.768 8.646 1.00 84.50 85 CYS A C 1
ATOM 662 O O . CYS A 1 85 ? -1.522 -5.050 9.348 1.00 84.50 85 CYS A O 1
ATOM 664 N N . ARG A 1 86 ? 0.330 -5.704 8.284 1.00 87.31 86 ARG A N 1
ATOM 665 C CA . ARG A 1 86 ? 0.372 -7.070 8.838 1.00 87.31 86 ARG A CA 1
ATOM 666 C C . ARG A 1 86 ? 1.310 -7.151 10.027 1.00 87.31 86 ARG A C 1
ATOM 668 O O . ARG A 1 86 ? 0.997 -7.849 10.984 1.00 87.31 86 ARG A O 1
ATOM 675 N N . ASP A 1 87 ? 2.412 -6.419 9.950 1.00 83.12 87 ASP A N 1
ATOM 676 C CA . ASP A 1 87 ? 3.409 -6.323 11.009 1.00 83.12 87 ASP A CA 1
ATOM 677 C C . ASP A 1 87 ? 2.846 -5.530 12.201 1.00 83.12 87 ASP A C 1
ATOM 679 O O . ASP A 1 87 ? 3.091 -5.863 13.360 1.00 83.12 87 ASP A O 1
ATOM 683 N N . PH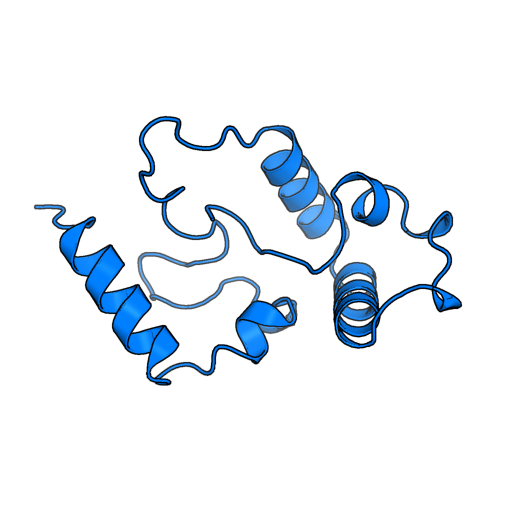E A 1 88 ? 1.992 -4.540 11.924 1.00 72.31 88 PHE A N 1
ATOM 684 C CA . PHE A 1 88 ? 1.170 -3.864 12.923 1.00 72.31 88 PHE A CA 1
ATOM 685 C C . PHE A 1 88 ? -0.058 -4.714 13.276 1.00 72.31 88 PHE A C 1
ATOM 687 O O . PHE A 1 88 ? -1.171 -4.477 12.803 1.00 72.31 88 PHE A O 1
ATOM 694 N N . ALA A 1 89 ? 0.136 -5.721 14.129 1.00 65.56 89 ALA A N 1
ATOM 695 C CA . ALA A 1 89 ? -0.969 -6.519 14.649 1.00 65.56 89 ALA A CA 1
ATOM 696 C C . ALA A 1 89 ? -1.998 -5.627 15.373 1.00 65.56 89 ALA A C 1
ATOM 698 O O . ALA A 1 89 ? -1.637 -4.766 16.184 1.00 65.56 89 ALA A O 1
ATOM 699 N N . VAL A 1 90 ? -3.289 -5.843 15.103 1.00 66.31 90 VAL A N 1
ATOM 700 C CA . VAL A 1 90 ? -4.387 -5.161 15.805 1.00 66.31 90 VAL A CA 1
ATOM 701 C C . VAL A 1 90 ? -4.289 -5.472 17.301 1.00 66.31 90 VAL A C 1
ATOM 703 O O . VAL A 1 90 ? -4.193 -6.634 17.686 1.00 66.31 90 VAL A O 1
ATOM 706 N N . GLY A 1 91 ? -4.280 -4.432 18.139 1.00 62.62 91 GLY A N 1
ATOM 707 C CA . GLY A 1 91 ? -4.104 -4.559 19.592 1.00 62.62 91 GLY A CA 1
ATOM 708 C C . GLY A 1 91 ? -2.647 -4.628 20.072 1.00 62.62 91 GLY A C 1
ATOM 709 O O . GLY A 1 91 ? -2.415 -4.676 21.275 1.00 62.62 91 GLY A O 1
ATOM 710 N N . SER A 1 92 ? -1.660 -4.590 19.168 1.00 71.31 92 SER A N 1
ATOM 711 C CA . SER A 1 92 ? -0.252 -4.390 19.544 1.00 71.31 92 SER A CA 1
ATOM 712 C C . SER A 1 92 ? -0.014 -3.013 20.178 1.00 71.31 92 SER A C 1
ATOM 714 O O . SER A 1 92 ? -0.806 -2.088 19.999 1.00 71.31 92 SER A O 1
ATOM 716 N N . VAL A 1 93 ? 1.123 -2.844 20.862 1.00 74.00 93 VAL A N 1
ATOM 717 C CA . VAL A 1 93 ? 1.522 -1.556 21.462 1.00 74.00 93 VAL A CA 1
ATOM 718 C C . VAL A 1 93 ? 1.532 -0.431 20.422 1.00 74.00 93 VAL A C 1
ATOM 720 O O . VAL A 1 93 ? 0.935 0.614 20.658 1.00 74.00 93 VAL A O 1
ATOM 723 N N . GLY A 1 94 ? 2.111 -0.669 19.239 1.00 69.94 94 GLY A N 1
ATOM 724 C CA . GLY A 1 94 ? 2.112 0.313 18.149 1.00 69.94 94 GLY A CA 1
ATOM 725 C C . GLY A 1 94 ? 0.707 0.635 17.626 1.00 69.94 94 GLY A C 1
ATOM 726 O O . GLY A 1 94 ? 0.429 1.781 17.291 1.00 69.94 94 GLY A O 1
ATOM 727 N N . CYS A 1 95 ? -0.207 -0.344 17.610 1.00 66.31 95 CYS A N 1
ATOM 728 C CA . CYS A 1 95 ? -1.614 -0.124 17.263 1.00 66.31 95 CYS A CA 1
ATOM 729 C C . CYS A 1 95 ? -2.332 0.746 18.309 1.00 66.31 95 CYS A C 1
ATOM 731 O O . CYS A 1 95 ? -3.053 1.667 17.937 1.00 66.31 95 CYS A O 1
ATOM 733 N N . LEU A 1 96 ? -2.122 0.493 19.604 1.00 67.19 96 LEU A N 1
ATOM 734 C CA . LEU A 1 96 ? -2.725 1.285 20.683 1.00 67.19 96 LEU A CA 1
ATOM 735 C C . LEU A 1 96 ? -2.190 2.724 20.707 1.00 67.19 96 LEU A C 1
ATOM 737 O O . LEU A 1 96 ? -2.975 3.657 20.844 1.00 67.19 96 LEU A O 1
ATOM 741 N N . GLN A 1 97 ? -0.884 2.907 20.501 1.00 72.81 97 GLN A N 1
ATOM 742 C CA . GLN A 1 97 ? -0.253 4.229 20.416 1.00 72.81 97 GLN A CA 1
ATOM 743 C C . GLN A 1 97 ? -0.771 5.039 19.223 1.00 72.81 97 GLN A C 1
ATOM 745 O O . GLN A 1 97 ? -1.099 6.211 19.377 1.00 72.81 97 GLN A O 1
ATOM 750 N N . TRP A 1 98 ? -0.915 4.411 18.051 1.00 70.44 98 TRP A N 1
ATOM 751 C CA . TRP A 1 98 ? -1.509 5.066 16.881 1.00 70.44 98 TRP A CA 1
ATOM 752 C C . TRP A 1 98 ? -2.978 5.446 17.090 1.00 70.44 98 TRP A C 1
ATOM 754 O O . TRP A 1 98 ? -3.397 6.502 16.623 1.00 70.44 98 TRP A O 1
ATOM 764 N N . ARG A 1 99 ? -3.767 4.611 17.784 1.00 67.81 99 ARG A N 1
ATOM 765 C CA . ARG A 1 99 ? -5.164 4.937 18.121 1.00 67.81 99 ARG A CA 1
ATOM 766 C C . ARG A 1 99 ? -5.240 6.136 19.059 1.00 67.81 99 ARG A C 1
ATOM 768 O O . ARG A 1 99 ? -5.990 7.048 18.761 1.00 67.81 99 ARG A O 1
ATOM 775 N N . ALA A 1 100 ? -4.422 6.169 20.112 1.00 68.75 100 ALA A N 1
ATOM 776 C CA . ALA A 1 100 ? -4.362 7.308 21.027 1.00 68.75 100 ALA A CA 1
ATOM 777 C C . ALA A 1 100 ? -3.981 8.611 20.300 1.00 68.75 100 ALA A C 1
ATOM 779 O O . ALA A 1 100 ? -4.662 9.618 20.453 1.00 68.75 100 ALA A O 1
ATOM 780 N N . ALA A 1 101 ? -2.959 8.564 19.437 1.00 70.19 101 ALA A N 1
ATOM 781 C CA . ALA A 1 101 ? -2.533 9.724 18.656 1.00 70.19 101 ALA A CA 1
ATOM 782 C C . ALA A 1 101 ? -3.640 10.258 17.727 1.00 70.19 101 ALA A C 1
ATOM 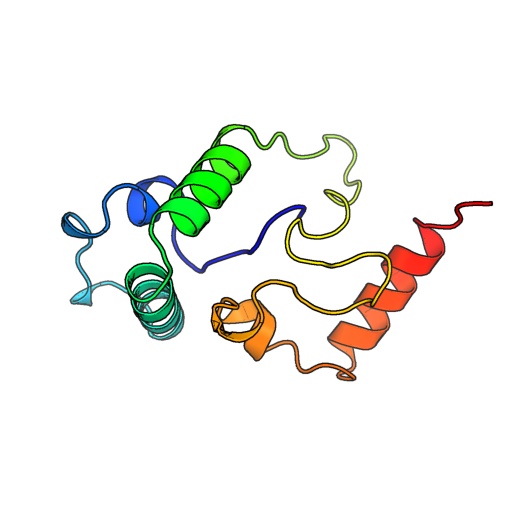784 O O . ALA A 1 101 ? -3.763 11.465 17.556 1.00 70.19 101 ALA A O 1
ATOM 785 N N . TYR A 1 102 ? -4.462 9.382 17.136 1.00 62.91 102 TYR A N 1
ATOM 786 C CA . TYR A 1 102 ? -5.611 9.821 16.342 1.00 62.91 102 TYR A CA 1
ATOM 787 C C . TYR A 1 102 ? -6.828 10.199 17.179 1.00 62.91 102 TYR A C 1
ATOM 789 O O . TYR A 1 102 ? -7.545 11.076 16.736 1.00 62.91 102 TYR A O 1
ATOM 797 N N . ASP A 1 103 ? -7.083 9.601 18.343 1.00 63.53 103 ASP A N 1
ATOM 798 C CA . ASP A 1 103 ? -8.193 10.013 19.219 1.00 63.53 103 ASP A CA 1
ATOM 799 C C . ASP A 1 103 ? -7.987 11.449 19.734 1.00 63.53 103 ASP A C 1
ATOM 801 O O . ASP A 1 103 ? -8.944 12.213 19.840 1.00 63.53 103 ASP A O 1
ATOM 805 N N . GLU A 1 104 ? -6.738 11.853 19.985 1.00 57.28 104 GLU A N 1
ATOM 806 C CA . GLU A 1 104 ? -6.394 13.240 20.330 1.00 57.28 104 GLU A CA 1
ATOM 807 C C . GLU A 1 104 ? -6.602 14.210 19.152 1.00 57.28 104 GLU A C 1
ATOM 809 O O . GLU A 1 104 ? -7.015 15.350 19.356 1.00 57.28 104 GLU A O 1
ATOM 814 N N . VAL A 1 105 ? -6.366 13.757 17.914 1.00 56.00 105 VAL A N 1
ATOM 815 C CA . VAL A 1 105 ? -6.519 14.560 16.682 1.00 56.00 105 VAL A CA 1
ATOM 816 C C . VAL A 1 105 ? -7.960 14.544 16.144 1.00 56.00 105 VAL A C 1
ATOM 818 O O . VAL A 1 105 ? -8.404 15.504 15.521 1.00 56.00 105 VAL A O 1
ATOM 821 N N . LEU A 1 106 ? -8.709 13.471 16.396 1.00 52.97 106 LEU A N 1
ATOM 822 C CA . LEU A 1 106 ? -10.099 13.244 15.996 1.00 52.97 106 LEU A CA 1
ATOM 823 C C . LEU A 1 106 ? -11.073 13.570 17.132 1.00 52.97 106 LEU A C 1
ATOM 825 O O . LEU A 1 106 ? -12.151 12.975 17.171 1.00 52.97 106 LEU A O 1
ATOM 829 N N . GLN A 1 107 ? -10.756 14.528 18.014 1.00 48.22 107 GLN A N 1
ATOM 830 C CA . GLN A 1 107 ? -11.780 15.239 18.790 1.00 48.22 107 GLN A CA 1
ATOM 831 C C . GLN A 1 107 ? -12.690 16.032 17.832 1.00 48.22 107 GLN A C 1
ATOM 833 O O . GLN A 1 107 ? -12.693 17.259 17.773 1.00 48.22 107 GLN A O 1
ATOM 838 N N . LEU A 1 108 ? -13.442 15.284 17.029 1.00 42.41 108 LEU A N 1
ATOM 839 C CA . LEU A 1 108 ? -14.700 15.678 16.447 1.00 42.41 108 LEU A CA 1
ATOM 840 C C . LEU A 1 108 ? -15.657 15.920 17.626 1.00 42.41 108 LEU A C 1
ATOM 842 O O . LEU A 1 108 ? -15.651 15.116 18.566 1.00 42.41 108 LEU A O 1
ATOM 846 N N . PRO A 1 109 ? -16.446 17.005 17.614 1.00 37.50 109 PRO A N 1
ATOM 847 C CA . PRO A 1 109 ? -17.611 17.091 18.486 1.00 37.50 109 PRO A CA 1
ATOM 848 C C . PRO A 1 109 ? -18.566 15.907 18.272 1.00 37.50 109 PRO A C 1
ATOM 850 O O . PRO A 1 109 ? -18.617 15.370 17.139 1.00 37.50 109 PRO A O 1
#

pLDDT: mean 85.02, std 13.62, range [37.5, 97.81]

Organism: NCBI:txid2527979

Secondary structure (DSSP, 8-state):
--S---SS-HHHHH-GGG--GGGS-HHHHHHHHHHHTS-HHHHHHHHHHHHH----TTS----S-TTB-TTT-SBTTGGG--HHHHHS-TTSHHHHHHHHHHHHHT---

Foldseek 3Di:
DQAFDAPDDLVCLVCVVPDPLVPDDPQNNQLSVLSVVDDPVVSVVRSVCRVPDDDDPPPDDSDHHPQQDPPVRDGVPVVSHGPVVVVPDCPDPVNVVVVVVVVVVPPDD

Sequence (109 aa):
MGFPAFNLTVHQLADVQAIDVASLSQVARADLARWVAMPSPLRDEILQQMTEHVAPTDGALDGPCTWLDLETKQCRHHQHRPQVCRDFAVGSVGCLQWRAAYDEVLQLP

Radius of gyration: 14.97 Å; chains: 1; bounding box: 35×32×37 Å

InterPro domains:
  IPR005358 Putative zinc- or iron-chelating domain containing protein [PF03692] (52-89)